Protein AF-A0A920HWK5-F1 (afdb_monomer)

Secondary structure (DSSP, 8-state):
-HHHHHHHHHHHHHHHHHHHHHHHT-SEEEEEEE--TTT-GGGTTHHHHHHT---TT--PEEEEEE-SHHHHHHHHH---

Mean predicted aligned error: 4.8 Å

Radius of gyration: 13.24 Å; Cα contacts (8 Å, |Δi|>4): 85; chains: 1; bounding box: 39×20×28 Å

Sequence (80 aa):
MLCKAYKNLYLQKKIKYINQLIKVGFHTIDFGSFVSPKAIPQLKDTEIVLNNLDLDNSNSNLLSIIANLRGAKKLVILNK

Nearest PDB structures (foldseek):
  6nds-assembly1_A-2  TM=9.229E-01  e=5.742E-03  Acinetobacter baumannii
  2cw6-assembly1_A  TM=9.304E-01  e=5.742E-03  Homo sapiens
  2ftp-assembly1_A  TM=9.227E-01  e=2.665E-02  Pseudomonas aeruginosa PAO1

pLDDT: mean 88.23, std 11.26, range [51.97, 97.5]

Structure (mmCIF, N/CA/C/O backbone):
data_AF-A0A920HWK5-F1
#
_entry.id   AF-A0A920HWK5-F1
#
loop_
_atom_site.group_PDB
_atom_site.id
_atom_site.type_symbol
_atom_site.label_atom_id
_atom_site.label_alt_id
_atom_site.label_comp_id
_atom_site.label_asym_id
_atom_site.label_entity_id
_atom_site.label_seq_id
_atom_site.pdbx_PDB_ins_code
_atom_site.Cartn_x
_atom_site.Cartn_y
_atom_site.Cartn_z
_atom_site.occupancy
_atom_site.B_iso_or_equiv
_atom_site.auth_seq_id
_atom_site.auth_comp_id
_atom_site.auth_asym_id
_atom_site.auth_atom_id
_atom_site.pdbx_PDB_model_num
ATOM 1 N N . MET A 1 1 ? 22.826 1.854 10.340 1.00 54.56 1 MET A N 1
ATOM 2 C CA . MET A 1 1 ? 21.662 1.411 11.148 1.00 54.56 1 MET A CA 1
ATOM 3 C C . MET A 1 1 ? 20.459 2.364 11.040 1.00 54.56 1 MET A C 1
ATOM 5 O O . MET A 1 1 ? 19.352 1.888 10.822 1.00 54.56 1 MET A O 1
ATOM 9 N N . LEU A 1 2 ? 20.660 3.690 11.066 1.00 51.97 2 LEU A N 1
ATOM 10 C CA . LEU A 1 2 ? 19.592 4.712 11.033 1.00 51.97 2 LEU A CA 1
ATOM 11 C C . LEU A 1 2 ? 18.663 4.690 9.791 1.00 51.97 2 LEU A C 1
ATOM 13 O O . LEU A 1 2 ? 17.446 4.771 9.939 1.00 51.97 2 LEU A O 1
ATOM 17 N N . CYS A 1 3 ? 19.183 4.488 8.571 1.00 56.31 3 CYS A N 1
ATOM 18 C CA . CYS A 1 3 ? 18.349 4.524 7.351 1.00 56.31 3 CYS A CA 1
ATOM 19 C C . CYS A 1 3 ? 17.318 3.384 7.234 1.00 56.31 3 CYS A C 1
ATOM 21 O O . CYS A 1 3 ? 16.294 3.549 6.568 1.00 56.31 3 CYS A O 1
ATOM 23 N N . LYS A 1 4 ? 17.568 2.219 7.852 1.00 57.62 4 LYS A N 1
ATOM 24 C CA . LYS A 1 4 ? 16.604 1.102 7.850 1.00 57.62 4 LYS A CA 1
ATOM 25 C C . LYS A 1 4 ? 15.443 1.379 8.810 1.00 57.62 4 LYS A C 1
ATOM 27 O O . LYS A 1 4 ? 14.294 1.164 8.433 1.00 57.62 4 LYS A O 1
ATOM 32 N N . ALA A 1 5 ? 15.733 1.930 9.990 1.00 63.34 5 ALA A N 1
ATOM 33 C CA . ALA A 1 5 ? 14.715 2.321 10.965 1.00 63.34 5 ALA A CA 1
ATOM 34 C C . ALA A 1 5 ? 13.774 3.407 10.409 1.00 63.34 5 ALA A C 1
ATOM 36 O O . ALA A 1 5 ? 12.558 3.298 10.541 1.00 63.34 5 ALA A O 1
ATOM 37 N N . TYR A 1 6 ? 14.319 4.401 9.696 1.00 62.25 6 TYR A N 1
ATOM 38 C CA . TYR A 1 6 ? 13.522 5.494 9.124 1.00 62.25 6 TYR A CA 1
ATOM 39 C C . TYR A 1 6 ? 12.566 5.033 8.008 1.00 62.25 6 TYR A C 1
ATOM 41 O O . TYR A 1 6 ? 11.413 5.461 7.956 1.00 6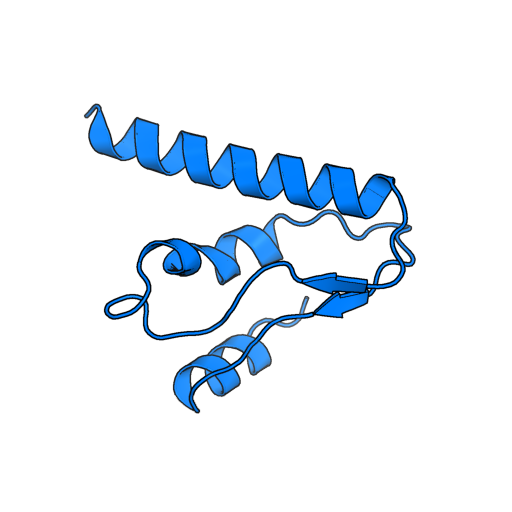2.25 6 TYR A O 1
ATOM 49 N N . LYS A 1 7 ? 13.006 4.106 7.138 1.00 64.94 7 LYS A N 1
ATOM 50 C CA . LYS A 1 7 ? 12.131 3.486 6.122 1.00 64.94 7 LYS A CA 1
ATOM 51 C C . LYS A 1 7 ? 10.993 2.684 6.761 1.00 64.94 7 LYS A C 1
ATOM 53 O O . LYS A 1 7 ? 9.867 2.757 6.279 1.00 64.94 7 LYS A O 1
ATOM 58 N N . ASN A 1 8 ? 11.277 1.971 7.852 1.00 73.69 8 ASN A N 1
ATOM 59 C CA . ASN A 1 8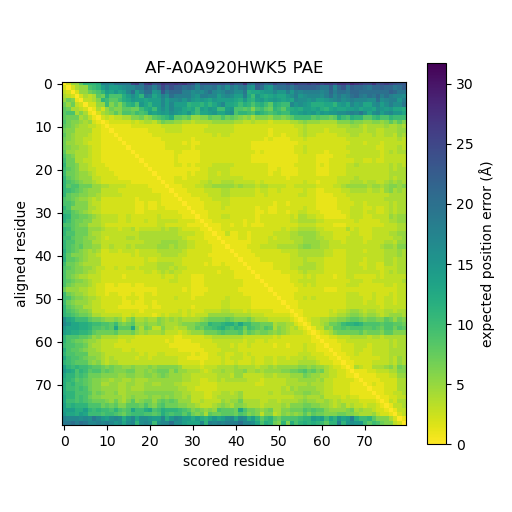 ? 10.268 1.211 8.590 1.00 73.69 8 ASN A CA 1
ATOM 60 C C . ASN A 1 8 ? 9.225 2.149 9.232 1.00 73.69 8 ASN A C 1
ATOM 62 O O . ASN A 1 8 ? 8.026 1.931 9.092 1.00 73.69 8 ASN A O 1
ATOM 66 N N . LEU A 1 9 ? 9.660 3.273 9.815 1.00 80.19 9 LEU A N 1
ATOM 67 C CA . LEU A 1 9 ? 8.750 4.266 10.397 1.00 80.19 9 LEU A CA 1
ATOM 68 C C . LEU A 1 9 ? 7.751 4.835 9.374 1.00 80.19 9 LEU A C 1
ATOM 70 O O . LEU A 1 9 ? 6.569 4.981 9.682 1.00 80.19 9 LEU A O 1
ATOM 74 N N . TYR A 1 10 ? 8.202 5.162 8.159 1.00 89.31 10 TYR A N 1
ATOM 75 C CA . TYR A 1 10 ? 7.325 5.720 7.124 1.00 89.31 10 TYR A CA 1
ATOM 76 C C . TYR A 1 10 ? 6.291 4.705 6.616 1.00 89.31 10 TYR A C 1
ATOM 78 O O . TYR A 1 10 ? 5.125 5.052 6.428 1.00 89.31 10 TYR A O 1
ATOM 86 N N . LEU A 1 11 ? 6.693 3.441 6.459 1.00 92.69 11 LEU A N 1
ATOM 87 C CA . LEU A 1 11 ? 5.787 2.350 6.106 1.00 92.69 11 LEU A CA 1
ATOM 88 C C . LEU A 1 11 ? 4.692 2.158 7.165 1.00 92.69 11 LEU A C 1
ATOM 90 O O . LEU A 1 11 ? 3.510 2.135 6.829 1.00 92.69 11 LEU A O 1
ATOM 94 N N . GLN A 1 12 ? 5.073 2.100 8.443 1.00 95.06 12 GLN A N 1
ATOM 95 C CA . GLN A 1 12 ? 4.120 1.966 9.549 1.00 95.06 12 GLN A CA 1
ATOM 96 C C . GLN A 1 12 ? 3.133 3.138 9.602 1.00 95.06 12 GLN A C 1
ATOM 98 O O . GLN A 1 12 ? 1.937 2.945 9.815 1.00 95.06 12 GLN A O 1
ATOM 103 N N . LYS A 1 13 ? 3.608 4.363 9.342 1.00 95.81 13 LYS A N 1
ATOM 104 C CA . LYS A 1 13 ? 2.740 5.544 9.251 1.00 95.81 13 LYS A CA 1
ATOM 105 C C . LYS A 1 13 ? 1.726 5.436 8.113 1.00 95.81 13 LYS A C 1
ATOM 107 O O . LYS A 1 13 ? 0.567 5.768 8.333 1.00 95.81 13 LYS A O 1
ATOM 112 N N . LYS A 1 14 ? 2.129 4.952 6.933 1.00 95.62 14 LYS A N 1
ATOM 113 C CA . LYS A 1 14 ? 1.209 4.729 5.804 1.00 95.62 14 LYS A CA 1
ATOM 114 C C . LYS A 1 14 ? 0.114 3.726 6.144 1.00 95.62 14 LYS A C 1
ATOM 116 O O . LYS A 1 14 ? -1.054 4.035 5.949 1.00 95.62 14 LYS A O 1
ATOM 121 N N . ILE A 1 15 ? 0.496 2.568 6.690 1.00 96.88 15 ILE A N 1
ATOM 122 C CA . ILE A 1 15 ? -0.447 1.519 7.107 1.00 96.88 15 ILE A CA 1
ATOM 123 C C . ILE A 1 15 ? -1.446 2.094 8.113 1.00 96.88 15 ILE A C 1
ATOM 125 O O . ILE A 1 15 ? -2.654 2.011 7.912 1.00 96.88 15 ILE A O 1
ATOM 129 N N . LYS A 1 16 ? -0.942 2.756 9.163 1.00 97.50 16 LYS A N 1
ATOM 130 C CA . LYS A 1 16 ? -1.785 3.366 10.195 1.00 97.50 16 LYS A CA 1
ATOM 131 C C . LYS A 1 16 ? -2.749 4.399 9.614 1.00 97.50 16 LYS A C 1
ATOM 133 O O . LYS A 1 16 ? -3.912 4.412 9.997 1.00 97.50 16 LYS A O 1
ATOM 138 N N . TYR A 1 17 ? -2.271 5.255 8.716 1.00 96.94 17 TYR A N 1
ATOM 139 C CA . TYR A 1 17 ? -3.086 6.305 8.115 1.00 96.94 17 TYR A CA 1
ATOM 140 C C . TYR A 1 17 ? -4.207 5.730 7.246 1.00 96.94 17 TYR A C 1
ATOM 142 O O . TYR A 1 17 ? -5.360 6.110 7.411 1.00 96.94 17 TYR A O 1
ATOM 150 N N . ILE A 1 18 ? -3.905 4.755 6.385 1.00 96.88 18 ILE A N 1
ATOM 151 C CA . ILE A 1 18 ? -4.925 4.140 5.525 1.00 96.88 18 ILE A CA 1
ATOM 152 C C . ILE A 1 18 ? -5.949 3.365 6.366 1.00 96.88 18 ILE A C 1
ATOM 154 O O . ILE A 1 18 ? -7.144 3.521 6.141 1.00 96.88 18 ILE A O 1
ATOM 158 N N . ASN A 1 19 ? -5.525 2.640 7.407 1.00 96.94 19 ASN A N 1
ATOM 159 C CA . ASN A 1 19 ? -6.457 1.986 8.337 1.00 96.94 19 ASN A CA 1
ATOM 160 C C . ASN A 1 19 ? -7.348 2.987 9.093 1.00 96.94 19 ASN A C 1
ATOM 162 O O . ASN A 1 19 ? -8.486 2.668 9.427 1.00 96.94 19 ASN A O 1
ATOM 166 N N . GLN A 1 20 ? -6.877 4.211 9.355 1.00 96.56 20 GLN A N 1
ATOM 167 C CA . GLN A 1 20 ? -7.738 5.271 9.889 1.00 96.56 20 GLN A CA 1
ATOM 168 C C . GLN A 1 20 ? -8.776 5.727 8.858 1.00 96.56 20 GLN A C 1
ATOM 170 O O . GLN A 1 20 ? -9.933 5.898 9.222 1.00 96.56 20 GLN A O 1
ATOM 175 N N . LEU A 1 21 ? -8.395 5.876 7.585 1.00 95.81 21 LEU A N 1
ATOM 176 C CA . LEU A 1 21 ? -9.333 6.232 6.514 1.00 95.81 21 LEU A CA 1
ATOM 177 C C . LEU A 1 21 ? -10.400 5.151 6.298 1.00 95.81 21 LEU A C 1
ATOM 179 O O . LEU A 1 21 ? -11.567 5.486 6.117 1.00 95.81 21 LEU A O 1
ATOM 183 N N . ILE A 1 22 ? -10.023 3.872 6.383 1.00 96.06 22 ILE A N 1
ATOM 184 C CA . ILE A 1 22 ? -10.968 2.747 6.318 1.00 96.06 22 ILE A CA 1
ATOM 185 C C . ILE A 1 22 ? -11.997 2.853 7.454 1.00 96.06 22 ILE A C 1
ATOM 187 O O . ILE A 1 22 ? -13.196 2.750 7.212 1.00 96.06 22 ILE A O 1
ATOM 191 N N . LYS A 1 23 ? -11.558 3.166 8.681 1.00 94.75 23 LYS A N 1
ATOM 192 C CA . LYS A 1 23 ? -12.454 3.358 9.839 1.00 94.75 23 LYS A CA 1
ATOM 193 C C . LYS A 1 23 ? -13.388 4.559 9.715 1.00 94.75 23 LYS A C 1
ATOM 195 O O . LYS A 1 23 ? -14.466 4.539 10.296 1.00 94.75 23 LYS A O 1
ATOM 200 N N . VAL A 1 24 ? -12.987 5.599 8.983 1.00 95.25 24 VAL A N 1
ATOM 201 C CA . VAL A 1 24 ? -13.867 6.741 8.678 1.00 95.25 24 VAL A CA 1
ATOM 202 C C . VAL A 1 24 ? -15.022 6.321 7.759 1.00 95.25 24 VAL A C 1
ATOM 204 O O . VAL A 1 24 ? -16.083 6.934 7.810 1.00 95.25 24 VAL A O 1
ATOM 207 N N . GLY A 1 25 ? -14.853 5.260 6.962 1.00 93.62 25 GLY A N 1
ATOM 208 C CA . GLY A 1 25 ? -15.931 4.690 6.152 1.00 93.62 25 GLY A CA 1
ATOM 209 C C . GLY A 1 25 ? -16.143 5.394 4.812 1.00 93.62 25 GLY A C 1
ATOM 210 O O . GLY A 1 25 ? -17.270 5.480 4.328 1.00 93.62 25 GLY A O 1
ATOM 211 N N . PHE A 1 26 ? -15.075 5.906 4.190 1.00 94.81 26 PHE A N 1
ATOM 212 C CA . PHE A 1 26 ? -15.158 6.396 2.810 1.00 94.81 26 PHE A CA 1
ATOM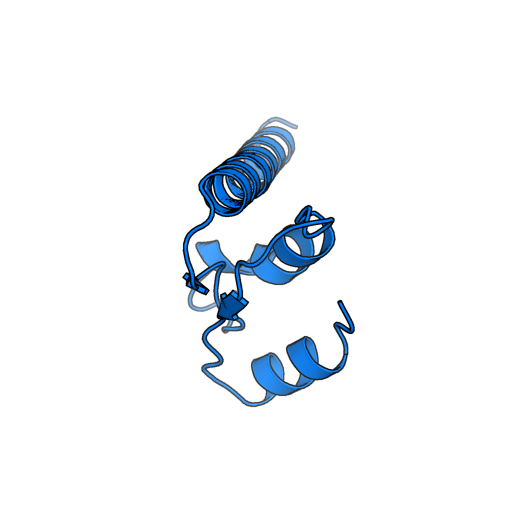 213 C C . PHE A 1 26 ? -15.592 5.275 1.858 1.00 94.81 26 PHE A C 1
ATOM 215 O O . PHE A 1 26 ? -15.153 4.136 2.001 1.00 94.81 26 PHE A O 1
ATOM 222 N N . HIS A 1 27 ? -16.397 5.600 0.843 1.00 95.19 27 HIS A N 1
ATOM 223 C CA . HIS A 1 27 ? -16.873 4.601 -0.122 1.00 95.19 27 HIS A CA 1
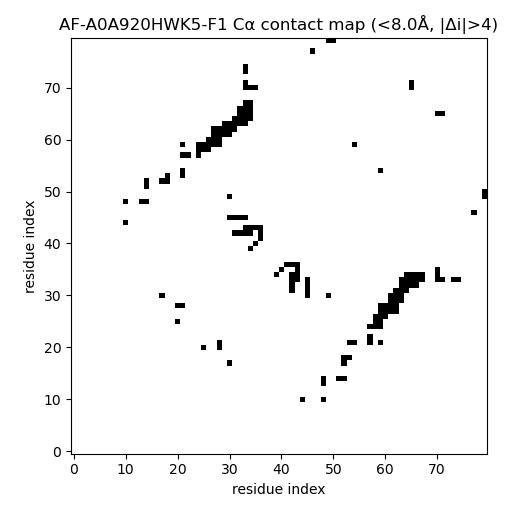ATOM 224 C C . HIS A 1 27 ? -15.727 3.915 -0.886 1.00 95.19 27 HIS A C 1
ATOM 226 O O . HIS A 1 27 ? -15.751 2.702 -1.084 1.00 95.19 27 HIS A O 1
ATOM 232 N N . THR A 1 28 ? -14.722 4.682 -1.315 1.00 96.31 28 THR A N 1
ATOM 233 C CA . THR A 1 28 ? -13.548 4.169 -2.032 1.00 96.31 28 THR A CA 1
ATOM 234 C C . THR A 1 28 ? -12.294 4.885 -1.553 1.00 96.31 28 THR A C 1
ATOM 236 O O . THR A 1 28 ? -12.301 6.106 -1.396 1.00 96.31 28 THR A O 1
ATOM 239 N N . ILE A 1 29 ? -11.211 4.137 -1.357 1.00 96.62 29 ILE A N 1
ATOM 240 C CA . ILE A 1 29 ? -9.910 4.657 -0.935 1.00 96.62 29 ILE A CA 1
ATOM 241 C C . ILE A 1 29 ? -8.863 4.261 -1.977 1.00 96.62 29 ILE A C 1
ATOM 243 O O . ILE A 1 29 ? -8.635 3.074 -2.212 1.00 96.62 29 ILE A O 1
ATOM 247 N N . ASP A 1 30 ? -8.196 5.251 -2.576 1.00 95.62 30 ASP A N 1
ATOM 248 C CA . ASP A 1 30 ? -6.961 5.013 -3.327 1.00 95.62 30 ASP A CA 1
ATOM 249 C C . ASP A 1 30 ? -5.822 4.777 -2.333 1.00 95.62 30 ASP A C 1
ATOM 251 O O . ASP A 1 30 ? -5.347 5.699 -1.662 1.00 95.62 30 ASP A O 1
ATOM 255 N N . PHE A 1 31 ? -5.421 3.516 -2.193 1.00 95.00 31 PHE A N 1
ATOM 256 C CA . PHE A 1 31 ? -4.401 3.121 -1.225 1.00 95.00 31 PHE A CA 1
ATOM 257 C C . PHE A 1 31 ? -2.987 3.099 -1.827 1.00 95.00 31 PHE A C 1
ATOM 259 O O . PHE A 1 31 ? -2.007 2.935 -1.089 1.00 95.00 31 PHE A O 1
ATOM 266 N N . GLY A 1 32 ? -2.840 3.255 -3.150 1.00 94.19 32 GLY A N 1
ATOM 267 C CA . GLY A 1 32 ? -1.536 3.293 -3.806 1.00 94.19 32 GLY A CA 1
ATOM 268 C C . GLY A 1 32 ? -1.524 2.798 -5.250 1.00 94.19 32 GLY A C 1
ATOM 269 O O . GLY A 1 32 ? -2.550 2.637 -5.903 1.00 94.19 32 GLY A O 1
ATOM 270 N N . SER A 1 33 ? -0.331 2.530 -5.786 1.00 94.62 33 SER A N 1
ATOM 271 C CA . SER A 1 33 ? -0.174 2.138 -7.195 1.00 94.62 33 SER A CA 1
ATOM 272 C C . SER A 1 33 ? 0.885 1.057 -7.399 1.00 94.62 33 SER A C 1
ATOM 274 O O . SER A 1 33 ? 1.940 1.067 -6.763 1.00 94.62 33 SER A O 1
ATOM 276 N N . PHE A 1 34 ? 0.648 0.171 -8.367 1.00 93.44 34 PHE A N 1
ATOM 277 C CA . PHE A 1 34 ? 1.593 -0.858 -8.805 1.00 93.44 34 PHE A CA 1
ATOM 278 C C . PHE A 1 34 ? 2.360 -0.378 -10.039 1.00 93.44 34 PHE A C 1
ATOM 280 O O . PHE A 1 34 ? 2.062 -0.710 -11.188 1.00 93.44 34 PHE A O 1
ATOM 287 N N . VAL A 1 35 ? 3.368 0.448 -9.775 1.00 92.38 35 VAL A N 1
ATOM 288 C CA . VAL A 1 35 ? 4.196 1.133 -10.776 1.00 92.38 35 VAL A CA 1
ATOM 289 C C . VAL A 1 35 ? 5.657 0.690 -10.687 1.00 92.38 35 VAL A C 1
ATOM 291 O O . VAL A 1 35 ? 6.041 -0.096 -9.822 1.00 92.38 35 VAL A O 1
ATOM 294 N N . SER A 1 36 ? 6.504 1.180 -11.597 1.00 90.62 36 SER A N 1
ATOM 295 C CA . SER A 1 36 ? 7.947 0.931 -11.513 1.00 90.62 36 SER A CA 1
ATOM 296 C C . SER A 1 36 ? 8.532 1.596 -10.257 1.00 90.62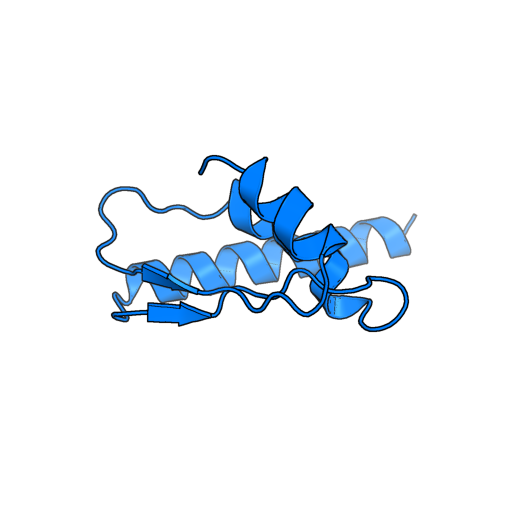 36 SER A C 1
ATOM 298 O O . SER A 1 36 ? 8.520 2.826 -10.178 1.00 90.62 36 SER A O 1
ATOM 300 N N . PRO A 1 37 ? 9.121 0.843 -9.307 1.00 90.38 37 PRO A N 1
ATOM 301 C CA . PRO A 1 37 ? 9.718 1.419 -8.099 1.00 90.38 37 PRO A CA 1
ATOM 302 C C . PRO A 1 37 ? 11.004 2.200 -8.395 1.00 90.38 37 PRO A C 1
ATOM 304 O O . PRO A 1 37 ? 11.452 2.986 -7.566 1.00 90.38 37 PRO A O 1
ATOM 307 N N . LYS A 1 38 ? 11.605 1.993 -9.577 1.00 91.62 38 LYS A N 1
ATOM 308 C CA . LYS A 1 38 ? 12.714 2.818 -10.066 1.00 91.62 38 LYS A CA 1
ATOM 309 C C . LYS A 1 38 ? 12.222 4.210 -10.473 1.00 91.62 38 LYS A C 1
ATOM 311 O O . LYS A 1 38 ? 12.924 5.181 -10.229 1.00 91.62 38 LYS A O 1
ATOM 316 N N . ALA A 1 39 ? 11.038 4.291 -11.084 1.00 91.38 39 ALA A N 1
ATOM 317 C CA . ALA A 1 39 ? 10.450 5.550 -11.537 1.00 91.38 39 ALA A CA 1
ATOM 318 C C . ALA A 1 39 ? 9.742 6.304 -10.401 1.00 91.38 39 ALA A C 1
ATOM 320 O O . ALA A 1 39 ? 9.866 7.519 -10.310 1.00 91.38 39 ALA A O 1
ATOM 321 N N . ILE A 1 40 ? 9.030 5.586 -9.522 1.00 91.06 40 ILE A N 1
ATOM 322 C CA . ILE A 1 40 ? 8.263 6.163 -8.406 1.00 91.06 40 ILE A CA 1
ATOM 323 C C . ILE A 1 40 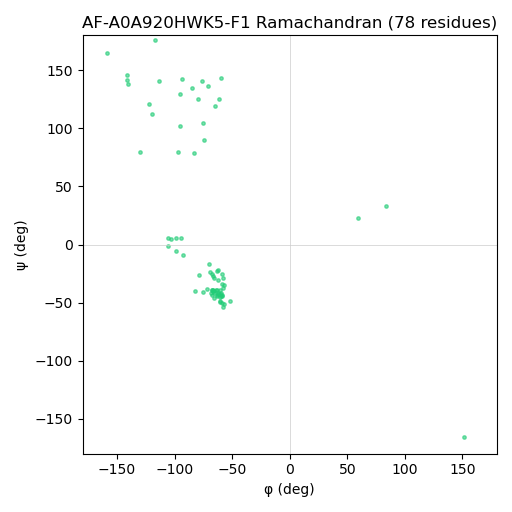? 8.627 5.422 -7.102 1.00 91.06 40 ILE A C 1
ATOM 325 O O . ILE A 1 40 ? 7.901 4.528 -6.652 1.00 91.06 40 ILE A O 1
ATOM 329 N N . PRO A 1 41 ? 9.776 5.748 -6.474 1.00 91.62 41 PRO A N 1
ATOM 330 C CA . PRO A 1 41 ? 10.285 5.027 -5.303 1.00 91.62 41 PRO A CA 1
ATOM 331 C C . PRO A 1 41 ? 9.382 5.095 -4.070 1.00 91.62 41 PRO A C 1
ATOM 333 O O . PRO A 1 41 ? 9.471 4.235 -3.193 1.00 91.62 41 PRO A O 1
ATOM 336 N N . GLN A 1 42 ? 8.517 6.107 -3.983 1.00 90.69 42 GLN A N 1
ATOM 337 C CA . GLN A 1 42 ? 7.615 6.318 -2.854 1.00 90.69 42 GLN A CA 1
ATOM 338 C C . GLN A 1 42 ? 6.505 5.258 -2.785 1.00 90.69 42 GLN A C 1
ATOM 340 O O . GLN A 1 42 ? 5.982 5.027 -1.697 1.00 90.69 42 GLN A O 1
ATOM 345 N N . LEU A 1 43 ? 6.158 4.599 -3.897 1.00 93.00 43 LEU A N 1
ATOM 346 C CA . LEU A 1 43 ? 5.075 3.601 -3.984 1.00 93.00 43 LEU A CA 1
ATOM 347 C C . LEU A 1 43 ? 5.576 2.151 -4.013 1.00 93.00 43 LEU A C 1
ATOM 349 O O . LEU A 1 43 ? 4.798 1.210 -4.115 1.00 93.00 43 LEU A O 1
ATOM 353 N N . LYS A 1 44 ? 6.885 1.932 -3.869 1.00 91.81 44 LYS A N 1
ATOM 354 C CA . LYS A 1 44 ? 7.469 0.581 -3.897 1.00 91.81 44 LYS A CA 1
ATOM 355 C C . LYS A 1 44 ? 6.903 -0.362 -2.816 1.00 91.81 44 LYS A C 1
ATOM 357 O O . LYS A 1 44 ? 6.950 -1.575 -2.993 1.00 91.81 44 LYS A O 1
ATOM 362 N N . ASP A 1 45 ? 6.400 0.200 -1.714 1.00 94.12 45 ASP A N 1
ATOM 363 C CA . ASP A 1 45 ? 5.941 -0.538 -0.533 1.00 94.12 45 ASP A CA 1
ATOM 364 C C . ASP A 1 45 ? 4.421 -0.832 -0.561 1.00 94.12 45 ASP A C 1
ATOM 366 O O . ASP A 1 45 ? 3.889 -1.348 0.418 1.00 94.12 45 ASP A O 1
ATOM 370 N N . THR A 1 46 ? 3.707 -0.515 -1.654 1.00 93.62 46 THR A N 1
ATOM 371 C CA . THR A 1 46 ? 2.236 -0.653 -1.756 1.00 93.62 46 THR A CA 1
ATOM 372 C C . THR A 1 46 ? 1.732 -2.077 -1.494 1.00 93.62 46 THR A C 1
ATOM 374 O O . THR A 1 46 ? 0.700 -2.245 -0.858 1.00 93.62 46 THR A O 1
ATOM 377 N N . GLU A 1 47 ? 2.479 -3.106 -1.896 1.00 92.75 47 GLU A N 1
ATOM 378 C CA . GLU A 1 47 ? 2.152 -4.508 -1.581 1.00 92.75 47 GLU A CA 1
ATOM 379 C C . GLU A 1 47 ? 2.188 -4.792 -0.073 1.00 92.75 47 GLU A C 1
ATOM 381 O O . GLU A 1 47 ? 1.295 -5.434 0.471 1.00 92.75 47 GLU A O 1
ATOM 386 N N . ILE A 1 48 ? 3.205 -4.274 0.623 1.00 93.62 48 ILE A N 1
ATOM 387 C CA . ILE A 1 48 ? 3.328 -4.455 2.072 1.00 93.62 48 ILE A CA 1
ATOM 388 C C . ILE A 1 48 ? 2.206 -3.696 2.782 1.00 93.62 48 ILE A C 1
ATOM 390 O O . ILE A 1 48 ? 1.637 -4.207 3.743 1.00 93.62 48 ILE A O 1
ATOM 394 N N . VAL A 1 49 ? 1.865 -2.499 2.293 1.00 94.94 49 VAL A N 1
ATOM 395 C CA . VAL A 1 49 ? 0.720 -1.733 2.795 1.00 94.94 49 VAL A CA 1
ATOM 396 C C . VAL A 1 49 ? -0.564 -2.545 2.653 1.00 94.94 49 VAL A C 1
ATOM 398 O O . VAL A 1 49 ? -1.211 -2.768 3.671 1.00 94.94 49 VAL A O 1
ATOM 401 N N . LEU A 1 50 ? -0.876 -3.050 1.450 1.00 94.31 50 LEU A N 1
ATOM 402 C CA . LEU A 1 50 ? -2.070 -3.862 1.180 1.00 94.31 50 LEU A CA 1
ATOM 403 C C . LEU A 1 50 ? -2.187 -5.028 2.165 1.00 94.31 50 LEU A C 1
ATOM 405 O O . LEU A 1 50 ? -3.218 -5.185 2.813 1.00 94.31 50 LEU A O 1
ATOM 409 N N . ASN A 1 51 ? -1.103 -5.782 2.365 1.00 93.31 51 ASN A N 1
ATOM 410 C CA . ASN A 1 51 ? -1.082 -6.936 3.267 1.00 93.31 51 ASN A CA 1
ATOM 411 C C . ASN A 1 51 ? -1.356 -6.585 4.737 1.00 93.31 51 ASN A C 1
ATOM 413 O O . ASN A 1 51 ? -1.845 -7.440 5.469 1.00 93.31 51 ASN A O 1
ATOM 417 N N . ASN A 1 52 ? -1.146 -5.336 5.155 1.00 94.88 52 ASN A N 1
ATOM 418 C CA . ASN A 1 52 ? -1.374 -4.870 6.528 1.00 94.88 52 ASN A CA 1
ATOM 419 C C . ASN A 1 52 ? -2.631 -3.991 6.691 1.00 94.88 52 ASN A C 1
ATOM 421 O O . ASN A 1 52 ? -2.851 -3.438 7.771 1.00 94.88 52 ASN A O 1
ATOM 425 N N . LEU A 1 53 ? -3.445 -3.830 5.640 1.00 94.81 53 LEU A N 1
ATOM 426 C CA . LEU A 1 53 ? -4.740 -3.161 5.771 1.00 94.81 53 LEU A CA 1
ATOM 427 C C . LEU A 1 53 ? -5.733 -4.035 6.541 1.00 94.81 53 LEU A C 1
ATOM 429 O O . LEU A 1 53 ? -5.811 -5.241 6.296 1.00 94.81 53 LEU A O 1
ATOM 433 N N . ASP A 1 54 ? -6.460 -3.403 7.454 1.00 93.69 54 ASP A N 1
ATOM 434 C CA . ASP A 1 54 ? -7.533 -3.988 8.255 1.00 93.69 54 ASP A CA 1
ATOM 435 C C . ASP A 1 54 ? -8.861 -3.693 7.552 1.00 93.69 54 ASP A C 1
ATOM 437 O O . ASP A 1 54 ? -9.324 -2.551 7.546 1.00 93.69 54 ASP A O 1
ATOM 441 N N . LEU A 1 55 ? -9.395 -4.703 6.867 1.00 91.12 55 LEU A N 1
ATOM 442 C CA . LEU A 1 55 ? -10.615 -4.603 6.060 1.00 91.12 55 LEU A CA 1
ATOM 443 C C . LEU A 1 55 ? -11.811 -5.271 6.741 1.00 91.12 55 LEU A C 1
ATOM 445 O O . LEU A 1 55 ? -12.920 -5.228 6.201 1.00 91.12 55 LEU A O 1
ATOM 449 N N . ASP A 1 56 ? -11.593 -5.856 7.922 1.00 87.31 56 ASP A N 1
ATOM 450 C CA . ASP A 1 56 ? -12.623 -6.557 8.668 1.00 87.31 56 ASP A CA 1
ATOM 451 C C . ASP A 1 56 ? -13.742 -5.572 9.019 1.00 87.31 56 ASP A C 1
ATOM 453 O O . ASP A 1 56 ? -13.520 -4.510 9.604 1.00 87.31 56 ASP A O 1
ATOM 457 N N . ASN A 1 57 ? -14.971 -5.922 8.639 1.00 82.44 57 ASN A N 1
ATOM 458 C CA . ASN A 1 57 ? -16.165 -5.096 8.838 1.00 82.44 57 ASN A CA 1
ATOM 459 C C . ASN A 1 57 ? -16.111 -3.703 8.173 1.00 82.44 57 ASN A C 1
ATOM 461 O O . ASN A 1 57 ? -16.834 -2.798 8.594 1.00 82.44 57 ASN A O 1
ATOM 465 N N . SER A 1 58 ? -15.282 -3.511 7.140 1.00 89.00 58 SER A N 1
ATOM 466 C CA . SER A 1 58 ? -15.276 -2.275 6.354 1.00 89.00 58 SER A CA 1
ATOM 467 C C . SER A 1 58 ? -16.170 -2.382 5.113 1.00 89.00 58 SER A C 1
ATOM 469 O O . SER A 1 58 ? -16.196 -3.410 4.443 1.00 89.00 58 SER A O 1
ATOM 471 N N . ASN A 1 59 ? -16.858 -1.288 4.775 1.00 90.19 59 ASN A N 1
ATOM 472 C CA . ASN A 1 59 ? -17.606 -1.147 3.515 1.00 90.19 59 ASN A CA 1
ATOM 473 C C . ASN A 1 59 ? -16.808 -0.369 2.452 1.00 90.19 59 ASN A C 1
ATOM 475 O O . ASN A 1 59 ? -17.342 -0.017 1.400 1.00 90.19 59 ASN A O 1
ATOM 479 N N . SER A 1 60 ? -15.551 -0.032 2.749 1.00 94.88 60 SER A N 1
ATOM 480 C CA . SER A 1 60 ? -14.698 0.764 1.874 1.00 94.88 60 SER A CA 1
ATOM 481 C C . SER A 1 60 ? -14.115 -0.100 0.762 1.00 94.88 60 SER A C 1
ATOM 483 O O . SER A 1 60 ? -13.419 -1.077 1.019 1.00 94.88 60 SER A O 1
ATOM 485 N N . ASN A 1 61 ? -14.318 0.310 -0.487 1.00 93.81 61 ASN A N 1
ATOM 486 C CA . ASN A 1 61 ? -13.640 -0.295 -1.626 1.00 93.81 61 ASN A CA 1
ATOM 487 C C . ASN A 1 61 ? -12.187 0.187 -1.700 1.00 93.81 61 ASN A C 1
ATOM 489 O O . ASN A 1 61 ? -11.902 1.373 -1.512 1.00 93.81 61 ASN A O 1
ATOM 493 N N . LEU A 1 62 ? -11.267 -0.710 -2.046 1.00 94.44 62 LEU A N 1
ATOM 494 C CA . LEU A 1 62 ? -9.874 -0.357 -2.301 1.00 94.44 62 LEU A CA 1
ATOM 495 C C . LEU A 1 62 ? -9.633 -0.148 -3.797 1.00 94.44 62 LEU A C 1
ATOM 497 O O . LEU A 1 62 ? -9.961 -0.999 -4.620 1.00 94.44 62 LEU A O 1
ATOM 501 N N . LEU A 1 63 ? -9.014 0.978 -4.141 1.00 95.00 63 LEU A N 1
ATOM 502 C CA . LEU A 1 63 ? -8.596 1.319 -5.496 1.00 95.00 63 LEU A CA 1
ATOM 503 C C . LEU A 1 63 ? -7.068 1.358 -5.574 1.00 95.00 63 LEU A C 1
ATOM 505 O O . LEU A 1 63 ? -6.407 1.865 -4.668 1.00 95.00 63 LEU A O 1
ATOM 509 N N . SER A 1 64 ? -6.508 0.861 -6.679 1.00 94.50 64 SER A N 1
ATOM 510 C CA . SER A 1 64 ? -5.092 1.041 -6.992 1.00 94.50 64 SER A CA 1
ATOM 511 C C . SER A 1 64 ? -4.859 1.282 -8.479 1.00 94.50 64 SER A C 1
ATOM 513 O O . SER A 1 64 ? -5.481 0.648 -9.330 1.00 94.50 64 SER A O 1
ATOM 515 N N . ILE A 1 65 ? -3.922 2.178 -8.796 1.00 94.00 65 ILE A N 1
ATOM 516 C CA . ILE A 1 65 ? -3.526 2.473 -10.178 1.00 94.00 65 ILE A CA 1
ATOM 517 C C . ILE A 1 65 ? -2.475 1.468 -10.655 1.00 94.00 65 ILE A C 1
ATOM 519 O O . ILE A 1 65 ? -1.470 1.207 -9.987 1.00 94.00 65 ILE A O 1
ATOM 523 N N . ILE A 1 66 ? -2.662 0.959 -11.870 1.00 92.88 66 ILE A N 1
ATOM 524 C CA . ILE A 1 66 ? -1.739 0.033 -12.523 1.00 92.88 66 ILE A CA 1
ATOM 525 C C . ILE A 1 66 ? -1.247 0.672 -13.817 1.00 92.88 66 ILE A C 1
ATOM 527 O O . ILE A 1 66 ? -2.009 0.847 -14.761 1.00 92.88 66 ILE A O 1
ATOM 531 N N . ALA A 1 67 ? 0.043 1.007 -13.873 1.00 88.31 67 ALA A N 1
ATOM 532 C CA . ALA A 1 67 ? 0.616 1.711 -15.025 1.00 88.31 67 ALA A CA 1
ATOM 533 C C . ALA A 1 67 ? 1.344 0.792 -16.023 1.00 88.31 67 ALA A C 1
ATOM 535 O O . ALA A 1 67 ? 1.846 1.265 -17.038 1.00 88.31 67 ALA A O 1
ATOM 536 N N . ASN A 1 68 ? 1.492 -0.505 -15.726 1.00 86.75 68 ASN A N 1
ATOM 537 C CA . ASN A 1 68 ? 2.128 -1.462 -16.634 1.00 86.75 68 ASN A CA 1
ATOM 538 C C . ASN A 1 68 ? 1.731 -2.918 -16.339 1.00 86.75 68 ASN A C 1
ATOM 540 O O . ASN A 1 68 ? 1.259 -3.252 -15.251 1.00 86.75 68 ASN A O 1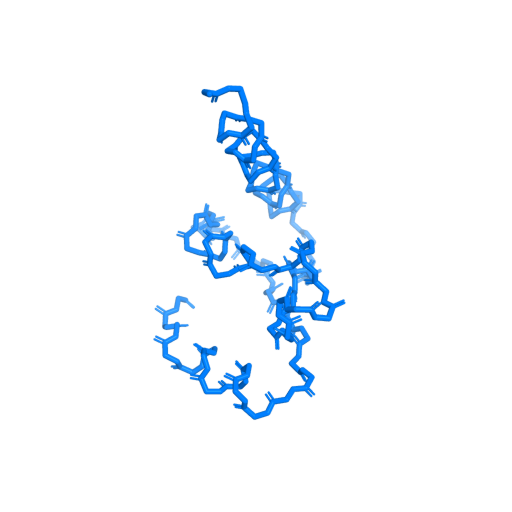
ATOM 544 N N . LEU A 1 69 ? 2.009 -3.804 -17.301 1.00 89.56 69 LEU A N 1
ATOM 545 C CA . LEU A 1 69 ? 1.695 -5.235 -17.224 1.00 89.56 69 LEU A CA 1
ATOM 546 C C . LEU A 1 69 ? 2.342 -5.942 -16.023 1.00 89.56 69 LEU A C 1
ATOM 548 O O . LEU A 1 69 ? 1.755 -6.859 -15.456 1.00 89.56 69 LEU A O 1
ATOM 552 N N . ARG A 1 70 ? 3.549 -5.537 -15.610 1.00 88.25 70 ARG A N 1
ATOM 553 C CA . ARG A 1 70 ? 4.209 -6.128 -14.435 1.00 88.25 70 ARG A CA 1
ATOM 554 C C . ARG A 1 70 ? 3.449 -5.791 -13.152 1.00 88.25 70 ARG A C 1
ATOM 556 O O . ARG A 1 70 ? 3.308 -6.661 -12.299 1.00 88.25 70 ARG A O 1
ATOM 563 N N . GLY A 1 71 ? 2.957 -4.560 -13.035 1.00 87.81 71 GLY A N 1
ATOM 564 C CA . GLY A 1 71 ? 2.076 -4.137 -11.951 1.00 87.81 71 GLY A CA 1
ATOM 565 C C . GLY A 1 71 ? 0.778 -4.940 -11.932 1.00 87.81 71 GLY A C 1
ATOM 566 O O . GLY A 1 71 ? 0.413 -5.461 -10.884 1.00 87.81 71 GLY A O 1
ATOM 567 N N . ALA A 1 72 ? 0.158 -5.139 -13.10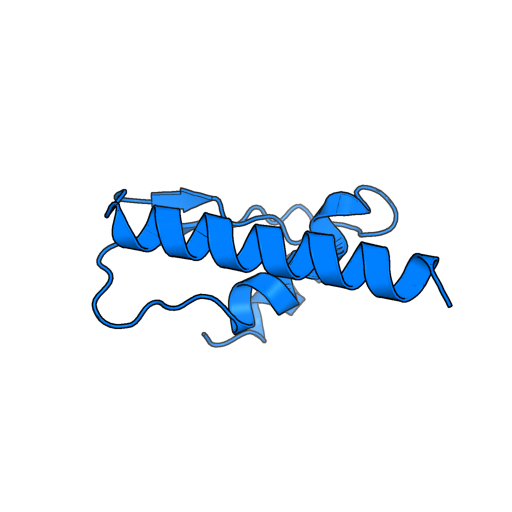2 1.00 88.81 72 ALA A N 1
ATOM 568 C CA . ALA A 1 72 ? -1.056 -5.947 -13.236 1.00 88.81 72 ALA A CA 1
ATOM 569 C C . ALA A 1 72 ? -0.838 -7.391 -12.764 1.00 88.81 72 ALA A C 1
ATOM 571 O O . ALA A 1 72 ? -1.570 -7.885 -11.913 1.00 88.81 72 ALA A O 1
ATOM 572 N N . LYS A 1 73 ? 0.225 -8.045 -13.250 1.00 88.94 73 LYS A N 1
ATOM 573 C CA . LYS A 1 73 ? 0.589 -9.410 -12.837 1.00 88.94 73 LYS A CA 1
ATOM 574 C C . LYS A 1 73 ? 0.823 -9.518 -11.332 1.00 88.94 73 LYS A C 1
ATOM 576 O O . LYS A 1 73 ? 0.474 -10.527 -10.736 1.00 88.94 73 LYS A O 1
ATOM 581 N N . LYS A 1 74 ? 1.418 -8.487 -10.727 1.00 86.00 74 LYS A N 1
ATOM 582 C CA . LYS A 1 74 ? 1.674 -8.453 -9.288 1.00 86.00 74 LYS A CA 1
ATOM 583 C C . LYS A 1 74 ? 0.377 -8.371 -8.484 1.00 86.00 74 LYS A C 1
ATOM 585 O O . LYS A 1 74 ? 0.247 -9.104 -7.514 1.00 86.00 74 LYS A O 1
ATOM 590 N N . LEU A 1 75 ? -0.572 -7.534 -8.907 1.00 85.19 75 LEU A N 1
ATOM 591 C CA . LEU A 1 75 ? -1.871 -7.427 -8.242 1.00 85.19 75 LEU A CA 1
ATOM 592 C C . LEU A 1 75 ? -2.655 -8.744 -8.315 1.00 85.19 75 LEU A C 1
ATOM 594 O O . LEU A 1 75 ? -3.168 -9.181 -7.300 1.00 85.19 75 LEU A O 1
ATOM 598 N N . VAL A 1 76 ? -2.693 -9.405 -9.477 1.00 84.00 76 VAL A N 1
ATOM 599 C CA . VAL A 1 76 ? -3.435 -10.673 -9.653 1.00 84.00 76 VAL A CA 1
ATOM 600 C C . VAL A 1 76 ? -2.966 -11.774 -8.692 1.00 84.00 76 VAL A C 1
ATOM 602 O O . VAL A 1 76 ? -3.745 -12.643 -8.324 1.00 84.00 76 VAL A O 1
ATOM 605 N N . ILE A 1 77 ? -1.697 -11.752 -8.277 1.00 81.12 77 ILE A N 1
ATOM 606 C CA . ILE A 1 77 ? -1.146 -12.728 -7.323 1.00 81.12 77 ILE A CA 1
ATOM 607 C C . ILE A 1 77 ? -1.537 -12.383 -5.875 1.00 81.12 77 ILE A C 1
ATOM 609 O O . ILE A 1 77 ? -1.603 -13.266 -5.021 1.00 81.12 77 ILE A O 1
ATOM 613 N N . LEU A 1 78 ? -1.793 -11.107 -5.587 1.00 79.06 78 LEU A N 1
ATOM 614 C CA . LEU A 1 78 ? -2.166 -10.615 -4.266 1.00 79.06 78 LEU A CA 1
ATOM 615 C C . LEU A 1 78 ? -3.672 -10.816 -4.058 1.00 79.06 78 LEU A C 1
ATOM 617 O O . LEU A 1 78 ? -4.457 -9.886 -4.196 1.00 79.06 78 LEU A O 1
ATOM 621 N N . ASN A 1 79 ? -4.066 -12.048 -3.737 1.00 60.38 79 ASN A N 1
ATOM 622 C CA . ASN A 1 79 ? -5.428 -12.373 -3.309 1.00 60.38 79 ASN A CA 1
ATOM 623 C C . ASN A 1 79 ? -5.641 -11.890 -1.869 1.00 60.38 79 ASN A C 1
ATOM 625 O O . ASN A 1 79 ? -5.361 -12.631 -0.923 1.00 60.38 79 ASN A O 1
ATOM 629 N N . LYS A 1 80 ? -6.099 -10.649 -1.712 1.00 63.44 80 LYS 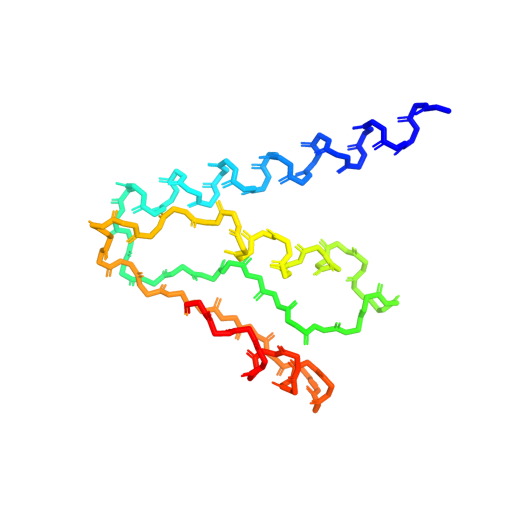A N 1
ATOM 630 C CA . LYS A 1 80 ? -6.545 -10.094 -0.436 1.00 63.44 80 LYS A CA 1
ATOM 631 C C . LYS A 1 80 ? -7.951 -9.532 -0.566 1.00 63.44 80 LYS A C 1
ATOM 633 O O . LYS A 1 80 ? -8.224 -8.927 -1.625 1.00 63.44 80 LYS A O 1
#

Foldseek 3Di:
DVVVVVVVVVLVVLLVVVLVVQVVQDQEDASEELDDCVVVVVRPCSLVSVVSHDCVPGNYHYDYYYDDPVSVVVVVVPPD

Solvent-accessible surface area (backbone atoms only — not comparable to full-atom values): 4776 Å² total; per-residue (Å²): 119,67,72,61,56,54,55,50,52,54,52,53,50,50,34,52,50,52,40,49,47,42,71,72,54,46,67,65,42,78,77,44,39,36,61,59,42,88,82,43,61,89,40,59,55,36,68,63,38,60,76,61,54,72,60,83,95,51,83,42,42,82,42,69,51,65,80,43,71,70,26,46,59,52,50,72,68,60,85,122